Protein AF-A0A814C4I2-F1 (afdb_monomer)

Sequence (126 aa):
MKRHLSTESTSESARSLKKLCENLIQKHTPSPTSSIDPLIVEIDSYLKLDIVCDDVLEFWRVSGEKFCNLKRLTQIVLAIPATSTPSEQVFSTTGLILNAKRTMLAPENVGKIQVIHDNYDIFKKI

Mean predicted aligned error: 15.59 Å

Solvent-accessible surface area (backbone atoms only — not comparable to full-atom values): 7916 Å² total; per-residue (Å²): 136,89,87,91,81,88,75,66,71,60,55,55,52,51,50,51,51,50,51,49,51,53,52,52,48,59,72,69,44,78,70,88,64,94,59,78,54,69,66,59,54,47,51,56,53,59,74,68,56,86,81,89,68,95,48,67,68,58,47,48,68,72,52,19,80,81,33,60,69,58,37,59,50,45,60,56,60,71,68,53,71,96,61,66,59,66,60,52,49,51,52,52,53,49,49,47,60,54,65,77,60,78,59,93,67,55,74,76,54,53,58,54,52,49,54,48,64,80,41,40,74,61,64,74,74,108

pLDDT: mean 79.38, std 14.2, range [38.56, 94.0]

Structure (mmCIF, N/CA/C/O backbone):
data_AF-A0A814C4I2-F1
#
_entry.id   AF-A0A814C4I2-F1
#
loop_
_atom_site.group_PDB
_atom_site.id
_atom_site.type_symbol
_atom_site.label_atom_id
_atom_site.label_alt_id
_atom_site.label_comp_id
_atom_site.label_asym_id
_atom_site.label_entity_id
_atom_site.label_seq_id
_atom_site.pdbx_PDB_ins_code
_atom_site.Cartn_x
_atom_site.Cartn_y
_atom_site.Cartn_z
_atom_site.occupancy
_atom_site.B_iso_or_equiv
_atom_site.auth_seq_id
_atom_site.auth_comp_id
_atom_site.auth_asym_id
_atom_site.auth_atom_id
_atom_site.pdbx_PDB_model_num
ATOM 1 N N . MET A 1 1 ? 40.983 56.301 -37.358 1.00 38.56 1 MET A N 1
ATOM 2 C CA . MET A 1 1 ? 40.347 55.193 -38.100 1.00 38.56 1 MET A CA 1
ATOM 3 C C . MET A 1 1 ? 40.906 53.884 -37.545 1.00 38.56 1 MET A C 1
ATOM 5 O O . MET A 1 1 ? 42.109 53.712 -37.592 1.00 38.56 1 MET A O 1
ATOM 9 N N . LYS A 1 2 ? 40.015 53.043 -36.992 1.00 43.72 2 LYS A N 1
ATOM 10 C CA . LYS A 1 2 ? 40.143 51.620 -36.585 1.00 43.72 2 LYS A CA 1
ATOM 11 C C . LYS A 1 2 ? 41.010 51.244 -35.358 1.00 43.72 2 LYS A C 1
ATOM 13 O O . LYS A 1 2 ? 42.211 51.452 -35.306 1.00 43.72 2 LYS A O 1
ATOM 18 N N . ARG A 1 3 ? 40.302 50.666 -34.376 1.00 41.09 3 ARG A N 1
ATOM 19 C CA . ARG A 1 3 ? 40.725 50.124 -33.075 1.00 41.09 3 ARG A CA 1
ATOM 20 C C . ARG A 1 3 ? 41.244 48.690 -33.276 1.00 41.09 3 ARG A C 1
ATOM 22 O O . ARG A 1 3 ? 40.563 47.924 -33.951 1.00 41.09 3 ARG A O 1
ATOM 29 N N . HIS A 1 4 ? 42.367 48.319 -32.665 1.00 45.28 4 HIS A N 1
ATOM 30 C CA . HIS A 1 4 ? 42.798 46.924 -32.496 1.00 45.28 4 HIS A CA 1
ATOM 31 C C . HIS A 1 4 ? 42.614 46.545 -31.019 1.00 45.28 4 HIS A C 1
ATOM 33 O O . HIS A 1 4 ? 43.281 47.114 -30.161 1.00 45.28 4 HIS A O 1
ATOM 39 N N . LEU A 1 5 ? 41.672 45.641 -30.721 1.00 49.22 5 LEU A N 1
ATOM 40 C CA . LEU A 1 5 ? 41.413 45.122 -29.375 1.00 49.22 5 LEU A CA 1
ATOM 41 C C . LEU A 1 5 ? 40.853 43.683 -29.459 1.00 49.22 5 LEU A C 1
ATOM 43 O O . LEU A 1 5 ? 39.821 43.462 -30.085 1.00 49.22 5 LEU A O 1
ATOM 47 N N . SER A 1 6 ? 41.533 42.751 -28.781 1.00 51.62 6 SER A N 1
ATOM 48 C CA . SER A 1 6 ? 40.965 41.580 -28.080 1.00 51.62 6 SER A CA 1
ATOM 49 C C . SER A 1 6 ? 40.322 40.414 -28.846 1.00 51.62 6 SER A C 1
ATOM 51 O O . SER A 1 6 ? 39.142 40.142 -28.646 1.00 51.62 6 SER A O 1
ATOM 53 N N . THR A 1 7 ? 41.090 39.620 -29.603 1.00 51.22 7 THR A N 1
ATOM 54 C CA . THR A 1 7 ? 40.581 38.331 -30.139 1.00 51.22 7 THR A CA 1
ATOM 55 C C . THR A 1 7 ? 41.320 37.068 -29.679 1.00 51.22 7 THR A C 1
ATOM 57 O O . THR A 1 7 ? 40.749 35.986 -29.787 1.00 51.22 7 THR A O 1
ATOM 60 N N . GLU A 1 8 ? 42.529 37.147 -29.113 1.00 51.69 8 GLU A N 1
ATOM 61 C CA . GLU A 1 8 ? 43.271 35.938 -28.690 1.00 51.69 8 GLU A CA 1
ATOM 62 C C . GLU A 1 8 ? 42.990 35.509 -27.241 1.00 51.69 8 GLU A C 1
ATOM 64 O O . GLU A 1 8 ? 42.813 34.315 -26.979 1.00 51.69 8 GLU A O 1
ATOM 69 N N . SER A 1 9 ? 42.830 36.462 -26.316 1.00 54.56 9 SER A N 1
ATOM 70 C CA . SER A 1 9 ? 42.645 36.194 -24.878 1.00 54.56 9 SER A CA 1
ATOM 71 C C . SER A 1 9 ? 41.327 35.487 -24.535 1.00 54.56 9 SER A C 1
ATOM 73 O O . SER A 1 9 ? 41.246 34.729 -23.569 1.00 54.56 9 SER A O 1
ATOM 75 N N . THR A 1 10 ? 40.286 35.674 -25.34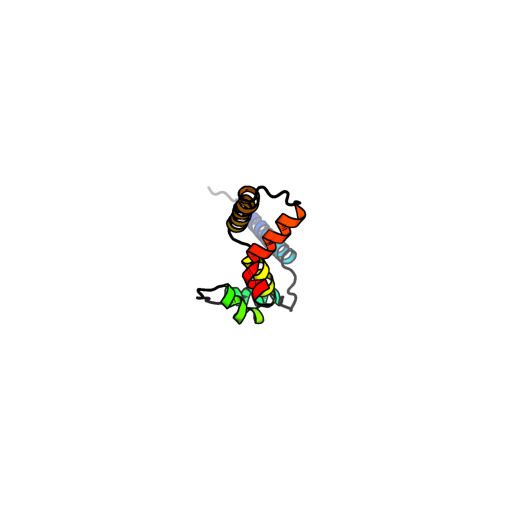8 1.00 54.03 10 THR A N 1
ATOM 76 C CA . THR A 1 10 ? 38.980 35.022 -25.157 1.00 54.03 10 THR A CA 1
ATOM 77 C C . THR A 1 10 ? 39.019 33.537 -25.542 1.00 54.03 10 THR A C 1
ATOM 79 O O . THR A 1 10 ? 38.279 32.732 -24.976 1.00 54.03 10 THR A O 1
ATOM 82 N N . SER A 1 11 ? 39.907 33.144 -26.466 1.00 61.03 11 SER A N 1
ATOM 83 C CA . SER A 1 11 ? 39.986 31.770 -26.984 1.00 61.03 11 SER A CA 1
ATOM 84 C C . SER A 1 11 ? 40.635 30.795 -25.994 1.00 61.03 11 SER A C 1
ATOM 86 O O . SER A 1 11 ? 40.177 29.660 -25.849 1.00 61.03 11 SER A O 1
ATOM 88 N N . GLU A 1 12 ? 41.654 31.244 -25.260 1.00 68.06 12 GLU A N 1
ATOM 89 C CA . GLU A 1 12 ? 42.326 30.442 -24.233 1.00 68.06 12 GLU A CA 1
ATOM 90 C C . GLU A 1 12 ? 41.456 30.287 -22.987 1.00 68.06 12 GLU A C 1
ATOM 92 O O . GLU A 1 12 ? 41.345 29.188 -22.444 1.00 68.06 12 GLU A O 1
ATOM 97 N N . SER A 1 13 ? 40.754 31.354 -22.595 1.00 69.69 13 SER A N 1
ATOM 98 C CA . SER A 1 13 ? 39.772 31.310 -21.510 1.00 69.69 13 SER A CA 1
ATOM 99 C C . SER A 1 13 ? 38.640 30.323 -21.819 1.00 69.69 13 SER A C 1
ATOM 101 O O . SER A 1 13 ? 38.323 29.465 -20.995 1.00 69.69 13 SER A O 1
ATOM 103 N N . ALA A 1 14 ? 38.106 30.343 -23.046 1.00 71.62 14 ALA A N 1
ATOM 104 C CA . ALA A 1 14 ? 37.077 29.400 -23.480 1.00 71.62 14 ALA A 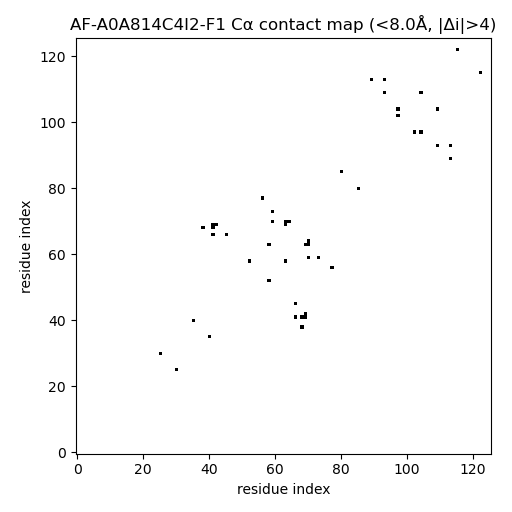CA 1
ATOM 105 C C . ALA A 1 14 ? 37.569 27.938 -23.498 1.00 71.62 14 ALA A C 1
ATOM 107 O O . ALA A 1 14 ? 36.818 27.035 -23.127 1.00 71.62 14 ALA A O 1
ATOM 108 N N . ARG A 1 15 ? 38.830 27.682 -23.880 1.00 76.00 15 ARG A N 1
ATOM 109 C CA . ARG A 1 15 ? 39.432 26.334 -23.809 1.00 76.00 15 ARG A CA 1
ATOM 110 C C . ARG A 1 15 ? 39.633 25.866 -22.369 1.00 76.00 15 ARG A C 1
ATOM 112 O O . ARG A 1 15 ? 39.364 24.703 -22.079 1.00 76.00 15 ARG A O 1
ATOM 119 N N . SER A 1 16 ? 40.069 26.751 -21.474 1.00 79.44 16 SER A N 1
ATOM 120 C CA . SER A 1 16 ? 40.218 26.445 -20.046 1.00 79.44 16 SER A CA 1
ATOM 121 C C . SER A 1 16 ? 38.877 26.166 -19.376 1.00 79.44 16 SER A C 1
ATOM 123 O O . SER A 1 16 ? 38.786 25.225 -18.596 1.00 79.44 16 SER A O 1
ATOM 125 N N . LEU A 1 17 ? 37.822 26.909 -19.725 1.00 77.06 17 LEU A N 1
ATOM 126 C CA . LEU A 1 17 ? 36.467 26.643 -19.238 1.00 77.06 17 LEU A CA 1
ATOM 127 C C . LEU A 1 17 ? 35.918 25.321 -19.777 1.00 77.06 17 LEU A C 1
ATOM 129 O O . LEU A 1 17 ? 35.355 24.552 -19.006 1.00 77.06 17 LEU A O 1
ATOM 133 N N . LYS A 1 18 ? 36.144 25.001 -21.059 1.00 84.50 18 LYS A N 1
ATOM 134 C CA . LYS A 1 18 ? 35.786 23.683 -21.607 1.00 84.50 18 LYS A CA 1
ATOM 135 C C . LYS A 1 18 ? 36.511 22.549 -20.886 1.00 84.50 18 LYS A C 1
ATOM 137 O O . LYS A 1 18 ? 35.856 21.608 -20.454 1.00 84.50 18 LYS A O 1
ATOM 142 N N . LYS A 1 19 ? 37.824 22.679 -20.669 1.00 86.12 19 LYS A N 1
ATOM 143 C CA . LYS A 1 19 ? 38.601 21.718 -19.871 1.00 86.12 19 LYS A CA 1
ATOM 144 C C . LYS A 1 19 ? 38.080 21.610 -18.441 1.00 86.12 19 LYS A C 1
ATOM 146 O O . LYS A 1 19 ? 38.004 20.511 -17.908 1.00 86.12 19 LYS A O 1
ATOM 151 N N . LEU A 1 20 ? 37.731 22.724 -17.800 1.00 82.94 20 LEU A N 1
ATOM 152 C CA . LEU A 1 20 ? 37.173 22.720 -16.449 1.00 82.94 20 LEU A CA 1
ATOM 153 C C . LEU A 1 20 ? 35.831 21.974 -16.420 1.00 82.94 20 LEU A 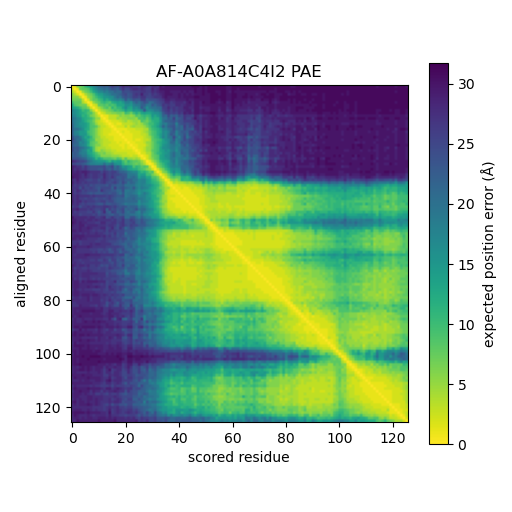C 1
ATOM 155 O O . LEU A 1 20 ? 35.645 21.108 -15.574 1.00 82.94 20 LEU A O 1
ATOM 159 N N . CYS A 1 21 ? 34.933 22.256 -17.368 1.00 77.50 21 CYS A N 1
ATOM 160 C CA . CYS A 1 21 ? 33.661 21.552 -17.508 1.00 77.50 21 CYS A CA 1
ATOM 161 C C . CYS A 1 21 ? 33.865 20.050 -17.740 1.00 77.50 21 CYS A C 1
ATOM 163 O O . CYS A 1 21 ? 33.230 19.255 -17.061 1.00 77.50 21 CYS A O 1
ATOM 165 N N . GLU A 1 22 ? 34.782 19.651 -18.624 1.00 81.56 22 GLU A N 1
ATOM 166 C CA . GLU A 1 22 ? 35.107 18.238 -18.867 1.00 81.56 22 GLU A CA 1
ATOM 167 C C . GLU A 1 22 ? 35.625 17.539 -17.602 1.00 81.56 22 GLU A C 1
ATOM 169 O O . GLU A 1 22 ? 35.167 16.449 -17.269 1.00 81.56 22 GLU A O 1
ATOM 174 N N . ASN A 1 23 ? 36.516 18.187 -16.847 1.00 81.50 23 ASN A N 1
ATOM 175 C CA . ASN A 1 23 ? 37.042 17.639 -15.595 1.00 81.50 23 ASN A CA 1
ATOM 176 C C . ASN A 1 23 ? 35.974 17.549 -14.494 1.00 81.50 23 ASN A C 1
ATOM 178 O O . ASN A 1 23 ? 35.961 16.594 -13.720 1.00 81.50 23 ASN A O 1
ATOM 182 N N . LEU A 1 24 ? 35.068 18.527 -14.409 1.00 78.88 24 LEU A N 1
ATOM 183 C CA . LEU A 1 24 ? 33.965 18.506 -13.445 1.00 78.88 24 LEU A CA 1
ATOM 184 C C . LEU A 1 24 ? 32.937 17.425 -13.795 1.00 78.88 24 LEU A C 1
ATOM 186 O O . LEU A 1 24 ? 32.453 16.744 -12.894 1.00 78.88 24 LEU A O 1
ATOM 190 N N . ILE A 1 25 ? 32.663 17.219 -15.088 1.00 76.44 25 ILE A N 1
ATOM 191 C CA . ILE A 1 25 ? 31.821 16.120 -15.570 1.00 76.44 25 ILE A CA 1
ATOM 192 C C . ILE A 1 25 ? 32.477 14.783 -15.215 1.00 76.44 25 ILE A C 1
ATOM 194 O O . ILE A 1 25 ? 31.829 13.969 -14.574 1.00 76.44 25 ILE A O 1
ATOM 198 N N . GLN A 1 26 ? 33.770 14.588 -15.498 1.00 72.38 26 GLN A N 1
ATOM 199 C CA . GLN A 1 26 ? 34.491 13.357 -15.137 1.00 72.38 26 GLN A CA 1
ATOM 200 C C . GLN A 1 26 ? 34.548 13.094 -13.626 1.00 72.38 26 GLN A C 1
ATOM 202 O O . GLN A 1 26 ? 34.537 11.941 -13.204 1.00 72.38 26 GLN A O 1
ATOM 207 N N . LYS A 1 27 ? 34.601 14.146 -12.800 1.00 72.31 27 LYS A N 1
ATOM 208 C CA . LYS A 1 27 ? 34.632 14.027 -11.335 1.00 72.31 27 LYS A CA 1
ATOM 209 C C . LYS A 1 27 ? 33.271 13.651 -10.733 1.00 72.31 27 LYS A C 1
ATOM 211 O O . LYS A 1 27 ? 33.240 13.068 -9.652 1.00 72.31 27 LYS A O 1
ATOM 216 N N . HIS A 1 28 ? 32.168 13.987 -11.408 1.00 61.59 28 HIS A N 1
ATOM 217 C CA . HIS A 1 28 ? 30.798 13.708 -10.955 1.00 61.59 28 HIS A CA 1
ATOM 218 C C . HIS A 1 28 ? 30.077 12.613 -11.746 1.00 61.59 28 HIS A C 1
ATOM 220 O O . HIS A 1 28 ? 29.015 12.166 -11.318 1.00 61.59 28 HIS A O 1
ATOM 226 N N . THR A 1 29 ? 30.639 12.129 -12.851 1.00 52.94 29 THR A N 1
ATOM 227 C CA . THR A 1 29 ? 30.231 10.850 -13.423 1.00 52.94 29 THR A CA 1
ATOM 228 C C . THR A 1 29 ? 30.943 9.748 -12.645 1.00 52.94 29 THR A C 1
ATOM 230 O O . THR A 1 29 ? 32.177 9.711 -12.675 1.00 52.94 29 THR A O 1
ATOM 233 N N . PRO A 1 30 ? 30.235 8.836 -11.957 1.00 52.34 30 PRO A N 1
ATOM 234 C CA . PRO A 1 30 ? 30.875 7.599 -11.548 1.00 52.34 30 PRO A CA 1
ATOM 235 C C . PRO A 1 30 ? 31.456 6.959 -12.814 1.00 52.34 30 PRO A C 1
ATOM 237 O O . PRO A 1 30 ? 30.808 6.941 -13.862 1.00 52.34 30 PRO A O 1
ATOM 240 N N . SER A 1 31 ? 32.715 6.530 -12.715 1.00 43.28 31 SER A N 1
ATOM 241 C CA . SER A 1 31 ? 33.431 5.692 -13.683 1.00 43.28 31 SER A CA 1
ATOM 242 C C . SER A 1 31 ? 32.476 4.725 -14.405 1.00 43.28 31 SER A C 1
ATOM 244 O O . SER A 1 31 ? 31.527 4.272 -13.760 1.00 43.28 31 SER A O 1
ATOM 246 N N . PRO A 1 32 ? 32.693 4.362 -15.686 1.00 50.56 32 PRO A N 1
ATOM 247 C CA . PRO A 1 32 ? 31.911 3.320 -16.339 1.00 50.56 32 PRO A CA 1
ATOM 248 C C . PRO A 1 32 ? 32.190 1.987 -15.636 1.00 50.56 32 PRO A C 1
ATOM 250 O O . PRO A 1 32 ? 33.027 1.192 -16.055 1.00 50.56 32 PRO A O 1
ATOM 253 N N . THR A 1 33 ? 31.504 1.751 -14.522 1.00 48.34 33 THR A N 1
ATOM 254 C CA . THR A 1 33 ? 31.362 0.445 -13.913 1.00 48.34 33 THR A CA 1
ATOM 255 C C . THR A 1 33 ? 30.601 -0.358 -14.949 1.00 48.34 33 THR A C 1
ATOM 257 O O . THR A 1 33 ? 29.436 -0.091 -15.237 1.00 48.34 33 THR A O 1
ATOM 260 N N . SER A 1 34 ? 31.290 -1.300 -15.573 1.00 56.44 34 SER A N 1
ATOM 261 C CA . SER A 1 34 ? 30.804 -2.240 -16.582 1.00 56.44 34 SER A CA 1
ATOM 262 C C . SER A 1 34 ? 29.799 -3.256 -16.014 1.00 56.44 34 SER A C 1
ATOM 264 O O . SER A 1 34 ? 29.818 -4.436 -16.351 1.00 56.44 34 SER A O 1
ATOM 266 N N . SER A 1 35 ? 28.899 -2.792 -15.156 1.00 60.66 35 SER A N 1
ATOM 267 C CA . SER A 1 35 ? 27.748 -3.505 -14.631 1.00 60.66 35 SER A CA 1
ATOM 268 C C . SER A 1 35 ? 26.647 -2.465 -14.446 1.00 60.66 35 SER A C 1
ATOM 270 O O . SER A 1 35 ? 26.625 -1.757 -13.439 1.00 60.66 35 SER A O 1
ATOM 272 N N . ILE A 1 36 ? 25.777 -2.312 -15.447 1.00 68.81 36 ILE A N 1
ATOM 273 C CA . ILE A 1 36 ? 24.558 -1.513 -15.293 1.00 68.81 36 ILE A CA 1
ATOM 274 C C . ILE A 1 36 ? 23.831 -2.079 -14.072 1.00 68.81 36 ILE A C 1
ATOM 276 O O . ILE A 1 36 ? 23.594 -3.288 -14.018 1.00 68.81 36 ILE A O 1
ATOM 280 N N . ASP A 1 37 ? 23.559 -1.233 -13.078 1.00 81.81 37 ASP A N 1
ATOM 281 C CA . ASP A 1 37 ? 22.868 -1.652 -11.861 1.00 81.81 37 ASP A CA 1
ATOM 282 C C . ASP A 1 37 ? 21.542 -2.328 -12.264 1.00 81.81 37 ASP A C 1
ATOM 284 O O . ASP A 1 37 ? 20.743 -1.703 -12.975 1.00 81.81 37 ASP A O 1
ATOM 288 N N . PRO A 1 38 ? 21.297 -3.588 -11.856 1.00 83.75 38 PRO A N 1
ATOM 289 C CA . PRO A 1 38 ? 20.058 -4.297 -12.160 1.00 83.75 38 PRO A CA 1
ATOM 290 C C . PRO A 1 38 ? 18.798 -3.492 -11.818 1.00 83.75 38 PRO A C 1
ATOM 292 O O . PRO A 1 38 ? 17.793 -3.613 -12.516 1.00 83.75 38 PRO A O 1
ATOM 295 N N . LEU A 1 39 ? 18.861 -2.628 -10.798 1.00 87.94 39 LEU A N 1
ATOM 296 C CA . LEU A 1 39 ? 17.762 -1.745 -10.419 1.00 87.94 39 LEU A CA 1
ATOM 297 C C . LEU A 1 39 ? 17.472 -0.678 -11.483 1.00 87.94 39 LEU A C 1
ATOM 299 O O . LEU A 1 39 ? 16.312 -0.401 -11.777 1.00 87.94 39 LEU A O 1
ATOM 303 N N . ILE A 1 40 ? 18.511 -0.087 -12.079 1.00 89.25 40 ILE A N 1
ATOM 304 C CA . ILE A 1 40 ? 18.351 0.925 -13.134 1.00 89.25 40 ILE A CA 1
ATOM 305 C C . ILE A 1 40 ? 17.714 0.284 -14.369 1.00 89.25 40 ILE A C 1
ATOM 307 O O . ILE A 1 40 ? 16.804 0.860 -14.957 1.00 89.25 40 ILE A O 1
ATOM 311 N N . VAL A 1 41 ? 18.124 -0.941 -14.716 1.00 90.50 41 VAL A N 1
ATOM 312 C CA . VAL A 1 41 ? 17.518 -1.702 -15.822 1.00 90.50 41 VAL A CA 1
ATOM 313 C C . VAL A 1 41 ? 16.043 -1.998 -15.552 1.00 90.50 41 VAL A C 1
ATOM 315 O O . VAL A 1 41 ? 15.215 -1.872 -16.455 1.00 90.50 41 VAL A O 1
ATOM 318 N N . GLU A 1 42 ? 15.704 -2.383 -14.320 1.00 91.88 42 GLU A N 1
ATOM 319 C CA . GLU A 1 42 ? 14.327 -2.648 -13.898 1.00 91.88 42 GLU A CA 1
ATOM 320 C C . GLU A 1 42 ? 13.448 -1.394 -14.030 1.00 91.88 42 GLU A C 1
ATOM 322 O O . GLU A 1 42 ? 12.371 -1.454 -14.629 1.00 91.88 42 GLU A O 1
ATOM 327 N N . ILE A 1 43 ? 13.936 -0.248 -13.543 1.00 92.12 43 ILE A N 1
ATOM 328 C CA . ILE A 1 43 ? 13.250 1.050 -13.626 1.00 92.12 43 ILE A CA 1
ATOM 329 C C . ILE A 1 43 ? 13.063 1.479 -15.082 1.00 92.12 43 ILE A C 1
ATOM 331 O O . ILE A 1 43 ? 11.947 1.801 -15.486 1.00 92.12 43 ILE A O 1
ATOM 335 N N . ASP A 1 44 ? 14.125 1.443 -15.886 1.00 92.75 44 ASP A N 1
ATOM 336 C CA . ASP A 1 44 ? 14.068 1.816 -17.301 1.00 92.75 44 ASP A CA 1
ATOM 337 C C . ASP A 1 44 ? 13.110 0.926 -18.088 1.00 92.75 44 ASP A C 1
ATOM 339 O O . ASP A 1 44 ? 12.449 1.390 -19.016 1.00 92.75 44 ASP A O 1
ATOM 343 N N . SER A 1 45 ? 13.050 -0.361 -17.741 1.00 91.56 45 SER A N 1
ATOM 344 C CA . SER A 1 45 ? 12.106 -1.293 -18.346 1.00 91.56 45 SER A CA 1
ATOM 345 C C . SER A 1 45 ? 10.680 -0.899 -17.982 1.00 91.56 45 SER A C 1
ATOM 347 O O . SER A 1 45 ? 9.866 -0.744 -18.884 1.00 91.56 45 SER A O 1
ATOM 349 N N . TYR A 1 46 ? 10.393 -0.653 -16.698 1.00 91.56 46 TYR A N 1
ATOM 350 C CA . TYR A 1 46 ? 9.073 -0.225 -16.230 1.00 91.56 46 TYR A CA 1
ATOM 351 C C . TYR A 1 46 ? 8.597 1.078 -16.894 1.00 91.56 46 TYR A C 1
ATOM 353 O O . TYR A 1 46 ? 7.470 1.139 -17.375 1.00 91.56 46 TYR A O 1
ATOM 361 N N . LEU A 1 47 ? 9.463 2.092 -16.994 1.00 91.56 47 LEU A N 1
ATOM 362 C CA . LEU A 1 47 ? 9.126 3.394 -17.589 1.00 91.56 47 LEU A CA 1
ATOM 363 C C . LEU A 1 47 ? 8.831 3.338 -19.095 1.00 91.56 47 LEU A C 1
ATOM 365 O O . LEU A 1 47 ? 8.215 4.256 -19.630 1.00 91.56 47 LEU A O 1
ATOM 369 N N . LYS A 1 48 ? 9.282 2.287 -19.786 1.00 92.25 48 LYS A N 1
ATOM 370 C CA . LYS A 1 48 ? 9.029 2.074 -21.219 1.00 92.25 48 LYS A CA 1
ATOM 371 C C . LYS A 1 48 ? 7.753 1.281 -21.492 1.00 92.25 48 LYS A C 1
ATOM 373 O O . LYS A 1 48 ? 7.379 1.159 -22.657 1.00 92.25 48 LYS A O 1
ATOM 378 N N . LEU A 1 49 ? 7.116 0.702 -20.471 1.00 88.81 49 LEU A N 1
ATOM 379 C CA . LEU A 1 49 ? 5.847 0.012 -20.670 1.00 88.81 49 LEU A CA 1
ATOM 380 C C . LEU A 1 49 ? 4.744 1.032 -20.964 1.00 88.81 49 LEU A C 1
ATOM 382 O O . LEU A 1 49 ? 4.565 2.000 -20.230 1.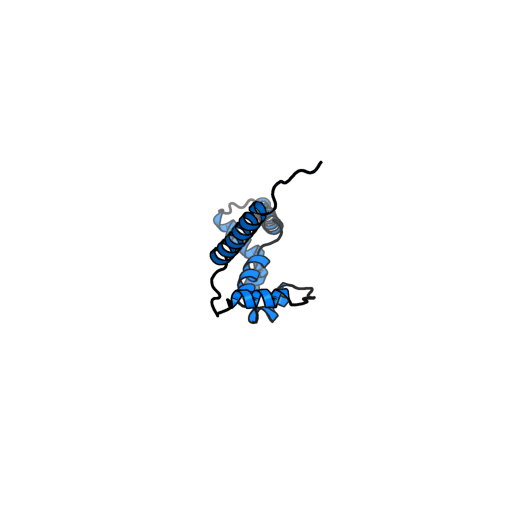00 88.81 49 LEU A O 1
ATOM 386 N N . ASP A 1 50 ? 3.957 0.748 -21.996 1.00 84.88 50 ASP A N 1
ATOM 387 C CA . ASP A 1 50 ? 2.675 1.408 -22.216 1.00 84.88 50 ASP A CA 1
ATOM 388 C C . ASP A 1 50 ? 1.604 0.643 -21.425 1.00 84.88 50 ASP A C 1
ATOM 390 O O . ASP A 1 50 ? 1.131 -0.417 -21.843 1.00 84.88 50 ASP A O 1
ATOM 394 N N . ILE A 1 51 ? 1.327 1.101 -20.201 1.00 79.44 51 ILE A N 1
ATOM 395 C CA . ILE A 1 51 ? 0.411 0.425 -19.275 1.00 79.44 51 ILE A CA 1
ATOM 396 C C . ILE A 1 51 ? -0.968 1.066 -19.389 1.00 79.44 51 ILE A C 1
ATOM 398 O O . ILE A 1 51 ? -1.195 2.167 -18.892 1.00 79.44 51 ILE A O 1
ATOM 402 N N . VAL A 1 52 ? -1.914 0.324 -19.961 1.00 74.44 52 VAL A N 1
ATOM 403 C CA . VAL A 1 52 ? -3.347 0.617 -19.859 1.00 74.44 52 VAL A CA 1
ATOM 404 C C . VAL A 1 52 ? -3.959 -0.445 -18.951 1.00 74.44 52 VAL A C 1
ATOM 406 O O . VAL A 1 52 ? -4.201 -1.575 -19.373 1.00 74.44 52 VAL A O 1
ATOM 409 N N . CYS A 1 53 ? -4.127 -0.118 -17.671 1.00 79.38 53 CYS A N 1
ATOM 410 C CA . CYS A 1 53 ? -4.735 -1.007 -16.687 1.00 79.38 53 CYS A CA 1
ATOM 411 C C . CYS A 1 53 ? -5.614 -0.196 -15.735 1.00 79.38 53 CYS A C 1
ATOM 413 O O . CYS A 1 53 ? -5.150 0.789 -15.164 1.00 79.38 53 CYS A O 1
ATOM 415 N N . ASP A 1 54 ? -6.862 -0.630 -15.561 1.00 83.94 54 ASP A N 1
ATOM 416 C CA . ASP A 1 54 ? -7.821 0.028 -14.668 1.00 83.94 54 ASP A CA 1
ATOM 417 C C . ASP A 1 54 ? -7.546 -0.285 -13.186 1.00 83.94 54 ASP A C 1
ATOM 419 O O . ASP A 1 54 ? -7.883 0.512 -12.312 1.00 83.94 54 ASP A O 1
ATOM 423 N N . ASP A 1 55 ? -6.904 -1.426 -12.896 1.00 90.38 55 ASP A N 1
ATOM 424 C CA . ASP A 1 55 ? -6.569 -1.867 -11.540 1.00 90.38 55 ASP A CA 1
ATOM 425 C C . ASP A 1 55 ? -5.051 -2.017 -11.349 1.00 90.38 55 ASP A C 1
ATOM 427 O O . ASP A 1 55 ? -4.414 -3.004 -11.729 1.00 90.38 55 ASP A O 1
ATOM 431 N N . VAL A 1 56 ? -4.467 -1.019 -10.689 1.00 90.88 56 VAL A N 1
ATOM 432 C CA . VAL A 1 56 ? -3.034 -0.968 -10.377 1.00 90.88 56 VAL A CA 1
ATOM 433 C C . VAL A 1 56 ? -2.606 -2.115 -9.449 1.00 90.88 56 VAL A C 1
ATOM 435 O O . VAL A 1 56 ? -1.484 -2.611 -9.576 1.00 90.88 56 VAL A O 1
ATOM 438 N N . LEU A 1 57 ? -3.466 -2.571 -8.532 1.00 91.25 57 LEU A N 1
ATOM 439 C CA . LEU A 1 57 ? -3.135 -3.674 -7.623 1.00 91.25 57 LEU A CA 1
ATOM 440 C C . LEU A 1 57 ? -3.040 -4.992 -8.389 1.00 91.25 57 LEU A C 1
ATOM 442 O O . LEU A 1 57 ? -2.110 -5.772 -8.167 1.00 91.25 57 LEU A O 1
ATOM 446 N N . GLU A 1 58 ? -3.953 -5.208 -9.332 1.00 90.69 58 GLU A N 1
ATOM 447 C CA . GLU A 1 58 ? -3.941 -6.380 -10.203 1.00 90.69 58 GLU A CA 1
ATOM 448 C C . GLU A 1 58 ? -2.710 -6.390 -11.119 1.00 90.69 58 GLU A C 1
ATOM 450 O O . GLU A 1 58 ? -2.041 -7.421 -11.258 1.00 90.69 58 GLU A O 1
ATOM 455 N N . PHE A 1 59 ? -2.327 -5.228 -11.660 1.00 91.75 59 PHE A N 1
ATOM 456 C CA . PHE A 1 59 ? -1.083 -5.089 -12.416 1.00 91.75 59 PHE A CA 1
ATOM 457 C C . PHE A 1 59 ? 0.136 -5.550 -11.601 1.00 91.75 59 PHE A C 1
ATOM 459 O O . PHE A 1 59 ? 0.921 -6.371 -12.082 1.00 91.75 59 PHE A O 1
ATOM 466 N N . TRP A 1 60 ? 0.296 -5.077 -10.358 1.00 92.75 60 TRP A N 1
ATOM 467 C CA . TRP A 1 60 ? 1.430 -5.462 -9.504 1.00 92.75 60 TRP A CA 1
ATOM 468 C C . TRP A 1 60 ? 1.345 -6.905 -8.997 1.00 92.75 60 TRP A C 1
ATOM 470 O O . TRP A 1 60 ? 2.381 -7.521 -8.717 1.00 92.75 60 TRP A O 1
ATOM 480 N N . ARG A 1 61 ? 0.140 -7.481 -8.922 1.00 90.00 61 ARG A N 1
ATOM 481 C CA . ARG A 1 61 ? -0.059 -8.900 -8.613 1.00 90.00 61 ARG A CA 1
ATOM 482 C C . ARG A 1 61 ? 0.502 -9.792 -9.718 1.00 90.00 61 ARG A C 1
ATOM 484 O O . ARG A 1 61 ? 1.231 -10.731 -9.406 1.00 90.00 61 ARG A O 1
ATOM 491 N N . VAL A 1 62 ? 0.198 -9.481 -10.980 1.00 89.50 62 VAL A N 1
ATOM 492 C CA . VAL A 1 62 ? 0.574 -10.293 -12.151 1.00 89.50 62 VAL A CA 1
ATOM 493 C C . VAL A 1 62 ? 1.981 -9.965 -12.660 1.00 89.50 62 VAL A C 1
ATOM 495 O O . VAL A 1 62 ? 2.784 -10.862 -12.902 1.00 89.50 62 VAL A O 1
ATOM 498 N N . SER A 1 63 ? 2.308 -8.682 -12.813 1.00 87.38 63 SER A N 1
ATOM 499 C CA . SER A 1 63 ? 3.572 -8.227 -13.413 1.00 87.38 63 SER A CA 1
ATOM 500 C C . SER A 1 63 ? 4.692 -8.031 -12.396 1.00 87.38 63 SER A C 1
ATOM 502 O O . SER A 1 63 ? 5.857 -7.938 -12.781 1.00 87.38 63 SER A O 1
ATOM 504 N N . GLY A 1 64 ? 4.377 -7.990 -11.099 1.00 84.88 64 GLY A N 1
ATOM 505 C CA . GLY A 1 64 ? 5.356 -7.679 -10.060 1.00 84.88 64 GLY A CA 1
ATOM 506 C C . GLY A 1 64 ? 6.497 -8.694 -9.938 1.00 84.88 64 GLY A C 1
ATOM 507 O O . GLY A 1 64 ? 7.550 -8.344 -9.423 1.00 84.88 64 GLY A O 1
ATOM 508 N N . GLU A 1 65 ? 6.335 -9.935 -10.409 1.00 87.06 65 GLU A N 1
ATOM 509 C CA . GLU A 1 65 ? 7.443 -10.910 -10.440 1.00 87.06 65 GLU A CA 1
ATOM 510 C C . GLU A 1 65 ? 8.578 -10.490 -11.384 1.00 87.06 65 GLU A C 1
ATOM 512 O O . GLU A 1 65 ? 9.730 -10.843 -11.153 1.00 87.06 65 GLU A O 1
ATOM 517 N N . LYS A 1 66 ? 8.271 -9.703 -12.424 1.00 88.31 66 LYS A N 1
ATOM 518 C CA . LYS A 1 66 ? 9.273 -9.156 -13.354 1.00 88.31 66 LYS A CA 1
ATOM 519 C C . LYS A 1 66 ? 10.023 -7.962 -12.767 1.00 88.31 66 LYS A C 1
ATOM 521 O O . LYS A 1 66 ? 11.126 -7.659 -13.208 1.00 88.31 66 LYS A O 1
ATOM 526 N N . PHE A 1 67 ? 9.414 -7.293 -11.792 1.00 91.44 67 PHE A N 1
ATOM 527 C CA . PHE A 1 67 ? 9.906 -6.065 -11.185 1.00 91.44 67 PHE A CA 1
ATOM 528 C C . PHE A 1 67 ? 9.979 -6.240 -9.663 1.00 91.44 67 PHE A C 1
ATOM 530 O O . PHE A 1 67 ? 9.201 -5.646 -8.919 1.00 91.44 67 PHE A O 1
ATOM 537 N N . CYS A 1 68 ? 10.864 -7.118 -9.184 1.00 89.31 68 CYS A N 1
ATOM 538 C CA . CYS A 1 68 ? 10.932 -7.501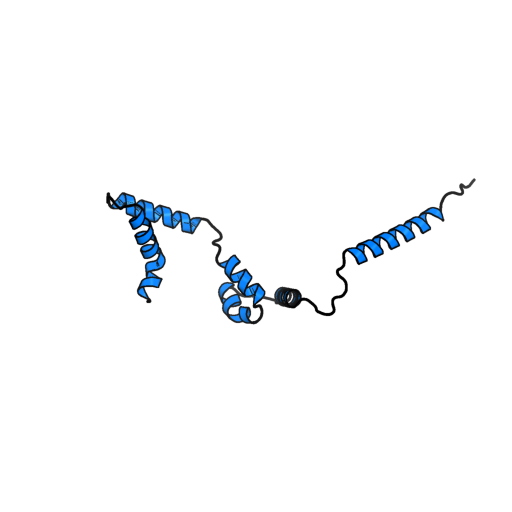 -7.771 1.00 89.31 68 CYS A C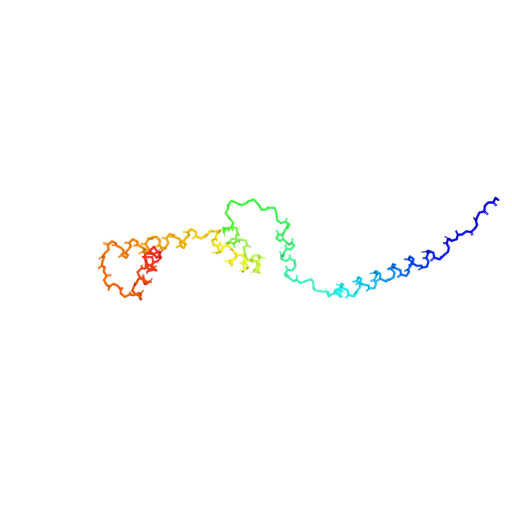A 1
ATOM 539 C C . CYS A 1 68 ? 11.166 -6.312 -6.824 1.00 89.31 68 CYS A C 1
ATOM 541 O O . CYS A 1 68 ? 10.548 -6.246 -5.755 1.00 89.31 68 CYS A O 1
ATOM 543 N N . ASN A 1 69 ? 12.043 -5.374 -7.194 1.00 90.75 69 ASN A N 1
ATOM 544 C CA . ASN A 1 69 ? 12.367 -4.233 -6.341 1.00 90.75 69 ASN A CA 1
ATOM 545 C C . ASN A 1 69 ? 11.233 -3.206 -6.359 1.00 90.75 69 ASN A C 1
ATOM 547 O O . ASN A 1 69 ? 10.808 -2.731 -5.302 1.00 90.75 69 ASN A O 1
ATOM 551 N N . LEU A 1 70 ? 10.683 -2.917 -7.540 1.00 92.25 70 LEU A N 1
ATOM 552 C CA . LEU A 1 70 ? 9.547 -2.007 -7.670 1.00 92.25 70 LEU A CA 1
ATOM 553 C C . LEU A 1 70 ? 8.274 -2.590 -7.049 1.00 92.25 70 LEU A C 1
ATOM 555 O O . LEU A 1 70 ? 7.520 -1.854 -6.419 1.00 92.25 70 LEU A O 1
ATOM 559 N N . LYS A 1 71 ? 8.053 -3.907 -7.125 1.00 92.94 71 LYS A N 1
ATOM 560 C CA . LYS A 1 71 ? 6.942 -4.592 -6.443 1.00 92.94 71 LYS A CA 1
ATOM 561 C C . LYS A 1 71 ? 7.016 -4.373 -4.936 1.00 92.94 71 LYS A C 1
ATOM 563 O O . LYS A 1 71 ? 6.017 -4.047 -4.305 1.00 92.94 71 LYS A O 1
ATOM 568 N N . ARG A 1 72 ? 8.205 -4.511 -4.346 1.00 91.88 72 ARG A N 1
ATOM 569 C CA . ARG A 1 72 ? 8.394 -4.277 -2.910 1.00 91.88 72 ARG A CA 1
ATOM 570 C C . ARG A 1 72 ? 8.101 -2.827 -2.525 1.00 91.88 72 ARG A C 1
ATOM 572 O O . ARG A 1 72 ? 7.483 -2.584 -1.493 1.00 91.88 72 ARG A O 1
ATOM 579 N N . LEU A 1 73 ? 8.530 -1.869 -3.345 1.00 93.12 73 LEU A N 1
ATOM 580 C CA . LEU A 1 73 ? 8.241 -0.453 -3.119 1.00 93.12 73 LEU A CA 1
ATOM 581 C C . LEU A 1 73 ? 6.741 -0.157 -3.245 1.00 93.12 73 LEU A C 1
ATOM 583 O O . LEU A 1 73 ? 6.157 0.499 -2.386 1.00 93.12 73 LEU A O 1
ATOM 587 N N . THR A 1 74 ? 6.106 -0.665 -4.297 1.00 92.56 74 THR A N 1
ATOM 588 C CA . THR A 1 74 ? 4.689 -0.417 -4.588 1.00 92.56 74 THR A CA 1
ATOM 589 C C . THR A 1 74 ? 3.766 -1.036 -3.551 1.00 92.56 74 THR A C 1
ATOM 591 O O . THR A 1 74 ? 2.770 -0.411 -3.210 1.00 92.56 74 THR A O 1
ATOM 594 N N . GLN A 1 75 ? 4.124 -2.175 -2.952 1.00 92.31 75 GLN A N 1
ATOM 595 C CA . GLN A 1 75 ? 3.402 -2.723 -1.797 1.00 92.31 75 GLN A CA 1
ATOM 596 C C . GLN A 1 75 ? 3.327 -1.744 -0.621 1.00 92.31 75 GLN A C 1
ATOM 598 O O . GLN A 1 75 ? 2.310 -1.693 0.061 1.00 92.31 75 GLN A O 1
ATOM 603 N N . ILE A 1 76 ? 4.382 -0.961 -0.384 1.00 93.94 76 ILE A N 1
ATOM 604 C CA . ILE A 1 76 ? 4.395 0.045 0.684 1.00 93.94 76 ILE A CA 1
ATOM 605 C C . ILE A 1 76 ? 3.582 1.265 0.253 1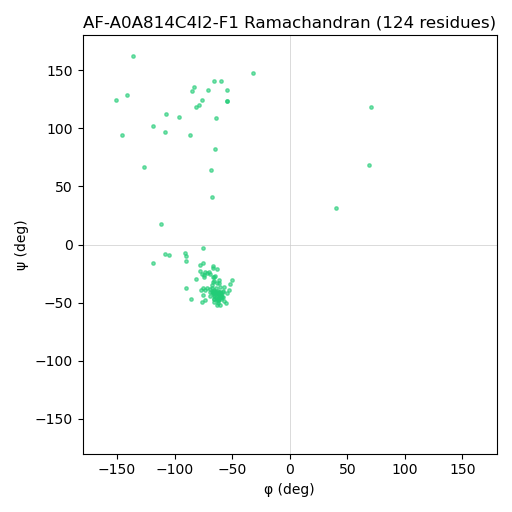.00 93.94 76 ILE A C 1
ATOM 607 O O . ILE A 1 76 ? 2.721 1.722 0.994 1.00 93.94 76 ILE A O 1
ATOM 611 N N . VAL A 1 77 ? 3.839 1.780 -0.951 1.00 94.00 77 VAL A N 1
ATOM 612 C CA . VAL A 1 77 ? 3.215 3.018 -1.441 1.00 94.00 77 VAL A CA 1
ATOM 613 C C . VAL A 1 77 ? 1.704 2.861 -1.624 1.00 94.00 77 VAL A C 1
ATOM 615 O O . VAL A 1 77 ? 0.953 3.736 -1.209 1.00 94.00 77 VAL A O 1
ATOM 618 N N . LEU A 1 78 ? 1.245 1.747 -2.201 1.00 92.12 78 LEU A N 1
ATOM 619 C CA . LEU A 1 78 ? -0.175 1.504 -2.482 1.00 92.12 78 LEU A CA 1
ATOM 620 C C . LEU A 1 78 ? -0.976 1.082 -1.244 1.00 92.12 78 LEU A C 1
ATOM 622 O O . LEU A 1 78 ? -2.200 1.172 -1.258 1.00 92.12 78 LEU A O 1
ATOM 626 N N . ALA A 1 79 ? -0.313 0.639 -0.171 1.00 92.00 79 ALA A N 1
ATOM 627 C CA . ALA A 1 79 ? -0.976 0.344 1.099 1.00 92.00 79 ALA A CA 1
ATOM 628 C C . ALA A 1 79 ? -1.353 1.613 1.884 1.00 92.00 79 ALA A C 1
ATOM 630 O O . ALA A 1 79 ? -2.144 1.541 2.825 1.00 92.00 79 ALA A O 1
ATOM 631 N N . ILE A 1 80 ? -0.784 2.768 1.528 1.00 91.06 80 ILE A N 1
ATOM 632 C CA . ILE A 1 80 ? -1.066 4.033 2.202 1.00 91.06 80 ILE A CA 1
ATOM 633 C C . ILE A 1 80 ? -2.406 4.572 1.682 1.00 91.06 80 ILE A C 1
ATOM 635 O O . ILE A 1 80 ? -2.533 4.837 0.485 1.00 91.06 80 ILE A O 1
ATOM 639 N N . PRO A 1 81 ? -3.411 4.775 2.551 1.00 87.50 81 PRO A N 1
ATOM 640 C CA . PRO A 1 81 ? -4.656 5.397 2.134 1.00 87.50 81 PRO A CA 1
ATOM 641 C C . PRO A 1 81 ? -4.403 6.851 1.724 1.00 87.50 81 PRO A C 1
ATOM 643 O O . PRO A 1 81 ? -3.649 7.575 2.373 1.00 87.50 81 PRO A O 1
ATOM 646 N N . ALA A 1 82 ? -5.078 7.302 0.667 1.00 89.75 82 ALA A N 1
ATOM 647 C CA . ALA A 1 82 ? -4.949 8.677 0.183 1.00 89.75 82 ALA A CA 1
ATOM 648 C C . ALA A 1 82 ? -5.512 9.724 1.167 1.00 89.75 82 ALA A C 1
ATOM 650 O O . ALA A 1 82 ? -5.193 10.907 1.057 1.00 89.75 82 ALA A O 1
ATOM 651 N N . THR A 1 83 ? -6.362 9.307 2.112 1.00 89.12 83 THR A N 1
ATOM 652 C CA . THR A 1 83 ? -7.063 10.192 3.052 1.00 89.12 83 THR A CA 1
ATOM 653 C C . THR A 1 83 ? -7.042 9.645 4.481 1.00 89.12 83 THR A C 1
ATOM 655 O O . THR A 1 83 ? -6.842 8.452 4.712 1.00 89.12 83 THR A O 1
ATOM 658 N N . SER A 1 84 ? -7.311 10.519 5.456 1.00 84.81 84 SER A N 1
ATOM 659 C CA . SER A 1 84 ? -7.565 10.159 6.861 1.00 84.81 84 SER A CA 1
ATOM 660 C C . SER A 1 84 ? -8.955 9.561 7.100 1.00 84.81 84 SER A C 1
ATOM 662 O O . SER A 1 84 ? -9.264 9.149 8.213 1.00 84.81 84 SER A O 1
ATOM 664 N N . THR A 1 85 ? -9.808 9.471 6.077 1.00 82.44 85 THR A N 1
ATOM 665 C CA . THR A 1 85 ? -11.191 8.990 6.212 1.00 82.44 85 THR A CA 1
ATOM 666 C C . THR A 1 85 ? -11.310 7.628 6.914 1.00 82.44 85 THR A C 1
ATOM 668 O O . THR A 1 85 ? -12.205 7.488 7.747 1.00 82.44 85 THR A O 1
ATOM 671 N N . PRO A 1 86 ? -10.420 6.636 6.683 1.00 80.94 86 PRO A N 1
ATOM 672 C CA . PRO A 1 86 ? -10.484 5.370 7.410 1.00 80.94 86 PRO A CA 1
ATOM 673 C C . PRO A 1 86 ? -10.287 5.532 8.923 1.00 80.94 86 PRO A C 1
ATOM 675 O O . PRO A 1 86 ? -11.001 4.908 9.702 1.00 80.94 86 PRO A O 1
ATOM 678 N N . SER A 1 87 ? -9.365 6.396 9.366 1.00 84.75 87 SER A N 1
ATOM 679 C CA . SER A 1 87 ? -9.162 6.625 10.800 1.00 84.75 87 SER A CA 1
ATOM 680 C C . SER A 1 87 ? -10.319 7.418 11.410 1.00 84.75 87 SER A C 1
ATOM 682 O O . SER A 1 87 ? -10.769 7.091 12.504 1.00 84.75 87 SER A O 1
ATOM 684 N N . GLU A 1 88 ? -10.875 8.395 10.693 1.00 85.75 88 GLU A N 1
ATOM 685 C CA . GLU A 1 88 ? -12.077 9.124 11.119 1.00 85.75 88 GLU A CA 1
ATOM 686 C C . GLU A 1 88 ? -13.294 8.202 11.266 1.00 85.75 88 GLU A C 1
ATOM 688 O O . GLU A 1 88 ? -14.039 8.310 12.243 1.00 85.75 88 GLU A O 1
ATOM 693 N N . GLN A 1 89 ? -13.470 7.252 10.344 1.00 86.75 89 GLN A N 1
ATOM 694 C CA . GLN A 1 89 ? -14.523 6.243 10.426 1.00 86.75 89 GLN A CA 1
ATOM 695 C C . GLN A 1 89 ? -14.350 5.355 11.663 1.00 86.75 89 GLN A C 1
ATOM 697 O O . GLN A 1 89 ? -15.317 5.127 12.390 1.00 86.75 89 GLN A O 1
ATOM 702 N N . VAL A 1 90 ? -13.121 4.911 11.940 1.00 86.69 90 VAL A N 1
ATOM 703 C CA . VAL A 1 90 ? -12.773 4.155 13.153 1.00 86.69 90 VAL A CA 1
ATOM 704 C C . VAL A 1 90 ? -13.138 4.944 14.410 1.00 86.69 90 VAL A C 1
ATOM 706 O O . VAL A 1 90 ? -13.825 4.421 15.289 1.00 86.69 90 VAL A O 1
ATOM 709 N N . PHE A 1 91 ? -12.752 6.221 14.492 1.00 85.50 91 PHE A N 1
ATOM 710 C CA . PHE A 1 91 ? -13.062 7.065 15.650 1.00 85.50 91 PHE A CA 1
ATOM 711 C C . PHE A 1 91 ? -14.559 7.335 15.808 1.00 85.50 91 PHE A C 1
ATOM 713 O O . PHE A 1 91 ? -15.064 7.295 16.930 1.00 85.50 91 PHE A O 1
ATOM 720 N N . SER A 1 92 ? -15.276 7.569 14.710 1.00 87.25 92 SER A N 1
ATOM 721 C CA . SER A 1 92 ? -16.725 7.779 14.725 1.00 87.25 92 SER A CA 1
ATOM 722 C C . SER A 1 92 ? -17.459 6.534 15.229 1.00 87.25 92 SER A C 1
ATOM 724 O O . SER A 1 92 ? -18.211 6.603 16.204 1.00 87.25 92 SER A O 1
ATOM 726 N N . THR A 1 93 ? -17.168 5.366 14.648 1.00 85.75 93 THR A N 1
ATOM 727 C CA . THR A 1 93 ? -17.757 4.088 15.069 1.00 85.75 93 THR A CA 1
ATOM 728 C C . THR A 1 93 ? -17.404 3.755 16.515 1.00 85.75 93 THR A C 1
ATOM 730 O O . THR A 1 93 ? -18.280 3.380 17.294 1.00 85.75 93 THR A O 1
ATOM 733 N N . THR A 1 94 ? -16.148 3.961 16.917 1.00 85.50 94 THR A N 1
ATOM 734 C CA . THR A 1 94 ? -15.726 3.770 18.312 1.00 85.50 94 THR A CA 1
ATOM 735 C C . THR A 1 94 ? -16.498 4.701 19.247 1.00 85.50 94 THR A C 1
ATOM 737 O O . THR A 1 94 ? -16.988 4.268 20.289 1.00 85.50 94 THR A O 1
ATOM 740 N N . GLY A 1 95 ? -16.670 5.969 18.865 1.00 83.94 95 GLY A N 1
ATOM 741 C CA . GLY A 1 95 ? -17.470 6.939 19.608 1.00 83.94 95 GLY A CA 1
ATOM 742 C C . GLY A 1 95 ? -18.917 6.481 19.793 1.00 83.94 95 GLY A C 1
ATOM 743 O O . GLY A 1 95 ? -19.467 6.614 20.886 1.00 83.94 95 GLY A O 1
ATOM 744 N N . LEU A 1 96 ? -19.516 5.867 18.770 1.00 82.88 96 LEU A N 1
ATOM 745 C CA . LEU A 1 96 ? -20.844 5.260 18.870 1.00 82.88 96 LEU A CA 1
ATOM 746 C C . LEU A 1 96 ? -20.860 4.058 19.822 1.00 82.88 96 LEU A C 1
ATOM 748 O O . LEU A 1 96 ? -21.752 3.982 20.662 1.00 82.88 96 LEU A O 1
ATOM 752 N N . ILE A 1 97 ? -19.878 3.154 19.753 1.00 78.69 97 ILE A N 1
ATOM 753 C CA . ILE A 1 97 ? -19.779 1.991 20.655 1.00 78.69 97 ILE A CA 1
ATOM 754 C C . ILE A 1 97 ? -19.681 2.442 22.119 1.00 78.69 97 ILE A C 1
ATOM 756 O O . ILE A 1 97 ? -20.361 1.890 22.989 1.00 78.69 97 ILE A O 1
ATOM 760 N N . LEU A 1 98 ? -18.868 3.466 22.388 1.00 79.31 98 LEU A N 1
ATOM 761 C CA . LEU A 1 98 ? -18.668 4.015 23.728 1.00 79.31 98 LEU A CA 1
ATOM 762 C C . LEU A 1 98 ? -19.914 4.747 24.247 1.00 79.31 98 LEU A C 1
ATOM 764 O O . LEU A 1 98 ? -20.323 4.533 25.390 1.00 79.31 98 LEU A O 1
ATOM 768 N N . ASN A 1 99 ? -20.548 5.569 23.407 1.00 73.69 99 ASN A N 1
ATOM 769 C CA . ASN A 1 99 ? -21.702 6.377 23.806 1.00 73.69 99 ASN A CA 1
ATOM 770 C C . ASN A 1 99 ? -23.000 5.565 23.904 1.00 73.69 99 ASN A C 1
ATOM 772 O O . ASN A 1 99 ? -23.787 5.785 24.825 1.00 73.69 99 ASN A O 1
ATOM 776 N N . ALA A 1 100 ? -23.234 4.617 22.992 1.00 64.50 100 ALA A N 1
ATOM 777 C CA . ALA A 1 100 ? -24.488 3.866 22.924 1.00 64.50 100 ALA A CA 1
ATOM 778 C C . ALA A 1 100 ? -24.680 2.900 24.102 1.00 64.50 100 ALA A C 1
ATOM 780 O O . ALA A 1 100 ? -25.817 2.567 24.435 1.00 64.50 100 ALA A O 1
ATOM 781 N N . LYS A 1 101 ? -23.595 2.441 24.743 1.00 61.00 101 LYS A N 1
ATOM 782 C CA . LYS A 1 101 ? -23.676 1.401 25.778 1.00 61.00 101 LYS A CA 1
ATOM 783 C C . LYS A 1 101 ? -23.510 1.856 27.229 1.00 61.00 101 LYS A C 1
ATOM 785 O O . LYS A 1 101 ? -23.768 1.029 28.097 1.00 61.00 101 LYS A O 1
ATOM 790 N N . ARG A 1 102 ? -23.117 3.105 27.546 1.00 61.78 102 ARG A N 1
ATOM 791 C CA . ARG A 1 102 ? -22.773 3.542 28.935 1.00 61.78 102 ARG A CA 1
ATOM 792 C C . ARG A 1 102 ? -21.982 2.477 29.721 1.00 61.78 102 ARG A C 1
ATOM 794 O O . ARG A 1 102 ? -22.123 2.323 30.932 1.00 61.78 102 ARG A O 1
ATOM 801 N N . THR A 1 103 ? -21.183 1.685 29.021 1.00 63.38 103 THR A N 1
ATOM 802 C CA . THR A 1 103 ? -20.477 0.559 29.612 1.00 63.38 103 THR A CA 1
ATOM 803 C C . THR A 1 103 ? -19.188 1.081 30.209 1.00 63.38 103 THR A C 1
ATOM 805 O O . THR A 1 103 ? -18.445 1.787 29.530 1.00 63.38 103 THR A O 1
ATOM 808 N N . MET A 1 104 ? -18.892 0.696 31.451 1.00 69.25 104 MET A N 1
ATOM 809 C CA . MET A 1 104 ? -17.562 0.838 32.049 1.00 69.25 104 MET A CA 1
ATOM 810 C C . MET A 1 104 ? -16.579 -0.117 31.352 1.00 69.25 104 MET A C 1
ATOM 812 O O . MET A 1 104 ? -16.100 -1.084 31.938 1.00 69.25 104 MET A O 1
ATOM 816 N N . LEU A 1 105 ? -16.336 0.101 30.058 1.00 76.81 105 LEU A N 1
ATOM 817 C CA . LEU A 1 105 ? -15.322 -0.619 29.305 1.00 76.81 105 LEU A CA 1
ATOM 818 C C . LEU A 1 105 ? -13.964 -0.049 29.688 1.00 76.81 105 LEU A C 1
ATOM 820 O O . LEU A 1 105 ? -13.721 1.149 29.552 1.00 76.81 105 LEU A O 1
ATOM 824 N N . ALA A 1 106 ? -13.071 -0.924 30.140 1.00 78.50 106 ALA A N 1
ATOM 825 C CA . ALA A 1 106 ? -11.670 -0.569 30.260 1.00 78.50 106 ALA A CA 1
ATOM 826 C C . ALA A 1 106 ? -11.129 -0.172 28.867 1.00 78.50 106 ALA A C 1
ATOM 828 O O . ALA A 1 106 ? -11.486 -0.826 27.878 1.00 78.50 106 ALA A O 1
ATOM 829 N N . PRO A 1 107 ? -10.266 0.857 28.758 1.00 77.94 107 PRO A N 1
ATOM 830 C CA . PRO A 1 107 ? -9.712 1.316 27.478 1.00 77.94 107 PRO A CA 1
ATOM 831 C C . PRO A 1 107 ? -9.080 0.193 26.640 1.00 77.94 107 PRO A C 1
ATOM 833 O O . PRO A 1 107 ? -9.198 0.167 25.418 1.00 77.94 107 PRO A O 1
ATOM 836 N N . GLU A 1 108 ? -8.478 -0.792 27.307 1.00 82.06 108 GLU A N 1
ATOM 837 C CA . GLU A 1 108 ? -7.888 -1.991 26.702 1.00 82.06 108 GLU A CA 1
ATOM 838 C C . GLU A 1 108 ? -8.892 -2.873 25.937 1.00 82.06 108 GLU A C 1
ATOM 840 O O . GLU A 1 108 ? -8.531 -3.520 24.953 1.00 82.06 108 GLU A O 1
ATOM 845 N N . ASN A 1 109 ? -10.161 -2.895 26.354 1.00 84.56 109 ASN A N 1
ATOM 846 C CA . ASN A 1 109 ? -11.202 -3.696 25.712 1.00 84.56 109 ASN A CA 1
ATOM 847 C C . ASN A 1 109 ? -11.767 -2.997 24.476 1.00 84.56 109 ASN A C 1
ATOM 849 O O . ASN A 1 109 ? -12.162 -3.665 23.525 1.00 84.56 109 ASN A O 1
ATOM 853 N N . VAL A 1 110 ? -11.759 -1.663 24.465 1.00 86.00 110 VAL A N 1
ATOM 854 C CA . VAL A 1 110 ? -12.249 -0.855 23.341 1.00 86.00 110 VAL A CA 1
ATOM 855 C C . VAL A 1 110 ? -11.415 -1.125 22.093 1.00 86.00 110 VAL A C 1
ATOM 857 O O . VAL A 1 110 ? -11.972 -1.437 21.045 1.00 86.00 110 VAL A O 1
ATOM 860 N N . GLY A 1 111 ? -10.084 -1.109 22.223 1.00 86.88 111 GLY A N 1
ATOM 861 C CA . GLY A 1 111 ? -9.185 -1.404 21.105 1.00 86.88 111 GLY A CA 1
ATOM 862 C C . GLY A 1 111 ? -9.388 -2.811 20.535 1.00 86.88 111 GLY A C 1
ATOM 863 O O . GLY A 1 111 ? -9.436 -2.984 19.321 1.00 86.88 111 GLY A O 1
ATOM 864 N N . LYS A 1 112 ? -9.588 -3.816 21.397 1.00 88.19 112 LYS A N 1
ATOM 865 C CA . LYS A 1 112 ? -9.854 -5.200 20.962 1.00 88.19 112 LYS A CA 1
ATOM 866 C C . LYS A 1 112 ? -11.168 -5.314 20.195 1.00 88.19 112 LYS A C 1
ATOM 868 O O . LYS A 1 112 ? -11.205 -5.944 19.143 1.00 88.19 112 LYS A O 1
ATOM 873 N N . ILE A 1 113 ? -12.233 -4.699 20.711 1.00 88.12 113 ILE A N 1
ATOM 874 C CA . ILE A 1 113 ? -13.543 -4.691 20.051 1.00 88.12 113 ILE A CA 1
ATOM 875 C C . ILE A 1 113 ? -13.438 -4.005 18.689 1.00 88.12 113 ILE A C 1
ATOM 877 O O . ILE A 1 113 ? -13.968 -4.534 17.718 1.00 88.12 113 ILE A O 1
ATOM 881 N N . GLN A 1 114 ? -12.714 -2.887 18.604 1.00 87.25 114 GLN A N 1
ATOM 882 C CA . GLN A 1 114 ? -12.535 -2.155 17.354 1.00 87.25 114 GLN A CA 1
ATOM 883 C C . GLN A 1 114 ? -11.807 -2.990 16.295 1.00 87.25 114 GLN A C 1
ATOM 885 O O . GLN A 1 114 ? -12.282 -3.107 15.170 1.00 87.25 114 GLN A O 1
ATOM 890 N N . VAL A 1 115 ? -10.706 -3.654 16.667 1.00 89.31 115 VAL A N 1
ATOM 891 C CA . VAL A 1 115 ? -9.976 -4.542 15.748 1.00 89.31 115 VAL A CA 1
ATOM 892 C C . VAL A 1 115 ? -10.870 -5.676 15.245 1.00 89.31 115 VAL A C 1
ATOM 894 O O . VAL A 1 115 ? -10.862 -5.967 14.051 1.00 89.31 115 VAL A O 1
ATOM 897 N N . ILE A 1 116 ? -11.654 -6.303 16.128 1.00 89.44 116 ILE A N 1
ATOM 898 C CA . ILE A 1 116 ? -12.579 -7.380 15.745 1.00 89.44 116 ILE A CA 1
ATOM 899 C C . ILE A 1 116 ? -13.677 -6.853 14.819 1.00 89.44 116 ILE A C 1
ATOM 901 O O . ILE A 1 116 ? -14.002 -7.520 13.844 1.00 89.44 116 ILE A O 1
ATOM 905 N N . HIS A 1 117 ? -14.237 -5.679 15.113 1.00 88.12 117 HIS A N 1
ATOM 906 C CA . HIS A 1 117 ? -15.274 -5.048 14.301 1.00 88.12 117 HIS A CA 1
ATOM 907 C C . HIS A 1 117 ? -14.779 -4.772 12.876 1.00 88.12 117 HIS A C 1
ATOM 909 O O . HIS A 1 117 ? -15.402 -5.218 11.915 1.00 88.12 117 HIS A O 1
ATOM 915 N N . ASP A 1 118 ? -13.633 -4.102 12.738 1.00 88.38 118 ASP A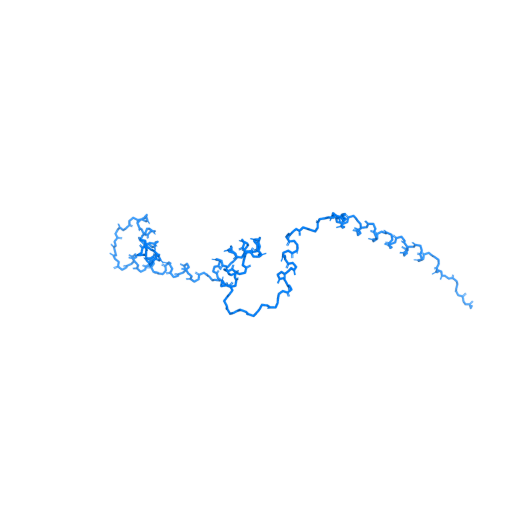 N 1
ATOM 916 C CA . ASP A 1 118 ? -13.124 -3.662 11.432 1.00 88.38 118 ASP A CA 1
ATOM 917 C C . ASP A 1 118 ? -12.559 -4.818 10.591 1.00 88.38 118 ASP A C 1
ATOM 919 O O . ASP A 1 118 ? -12.521 -4.738 9.367 1.00 88.38 118 ASP A O 1
ATOM 923 N N . ASN A 1 119 ? -12.146 -5.916 11.234 1.00 90.56 119 ASN A N 1
ATOM 924 C CA . ASN A 1 119 ? -11.570 -7.092 10.572 1.00 90.56 119 ASN A CA 1
ATOM 925 C C . ASN A 1 119 ? -12.486 -8.324 10.651 1.00 90.56 119 ASN A C 1
ATOM 927 O O . ASN A 1 119 ? -12.026 -9.450 10.450 1.00 90.56 119 ASN A O 1
ATOM 931 N N . TYR A 1 120 ? -13.774 -8.142 10.953 1.00 90.19 120 TYR A N 1
ATOM 932 C CA . TYR A 1 120 ? -14.702 -9.245 11.215 1.00 90.19 120 TYR A CA 1
ATOM 933 C C . TYR A 1 120 ? -14.744 -10.272 10.072 1.00 90.19 120 TYR A C 1
ATOM 935 O O . TYR A 1 120 ? -14.692 -11.479 10.314 1.00 90.19 120 TYR A O 1
ATOM 943 N N . ASP A 1 121 ? -14.753 -9.804 8.822 1.00 91.00 121 ASP A N 1
ATOM 944 C CA . ASP A 1 121 ? -14.773 -10.671 7.639 1.00 91.00 121 ASP A CA 1
ATOM 945 C C . ASP A 1 121 ? -13.497 -11.503 7.469 1.00 91.00 121 ASP A C 1
ATOM 947 O O . ASP A 1 121 ? -13.549 -12.588 6.889 1.00 91.00 121 ASP A O 1
ATOM 951 N N . ILE A 1 122 ? -12.357 -11.016 7.967 1.00 91.00 122 ILE A N 1
ATOM 952 C CA . ILE A 1 122 ? -11.089 -11.754 7.962 1.00 91.00 122 ILE A CA 1
ATOM 953 C C . ILE A 1 122 ? -11.161 -12.863 9.011 1.00 91.00 122 ILE A C 1
ATOM 955 O O . ILE A 1 122 ? -10.888 -14.018 8.698 1.00 91.00 122 ILE A O 1
ATOM 959 N N . PHE A 1 123 ? -11.603 -12.534 10.228 1.00 87.75 123 PHE A N 1
ATOM 960 C CA . PHE A 1 123 ? -11.725 -13.504 11.317 1.00 87.75 123 PHE A CA 1
ATOM 961 C C . PHE A 1 123 ? -12.781 -14.579 11.058 1.00 87.75 123 PHE A C 1
ATOM 963 O O . PHE A 1 123 ? -12.608 -15.706 11.501 1.00 87.75 123 PHE A O 1
ATOM 970 N N . LYS A 1 124 ? -13.857 -14.262 10.332 1.00 88.75 124 LYS A N 1
ATOM 971 C CA . LYS A 1 124 ? -14.901 -15.235 9.977 1.00 88.75 124 LYS A CA 1
ATOM 972 C C . LYS A 1 124 ? -14.432 -16.283 8.958 1.00 88.75 124 LYS A C 1
ATOM 974 O O . LYS A 1 124 ? -15.049 -17.338 8.845 1.00 88.75 124 LYS A O 1
ATOM 979 N N . LYS A 1 125 ? -13.410 -15.962 8.162 1.00 77.81 125 LYS A N 1
ATOM 980 C CA . LYS A 1 125 ? -12.889 -16.828 7.091 1.00 77.81 125 LYS A CA 1
ATOM 981 C C . LYS A 1 125 ? -11.761 -17.757 7.551 1.00 77.81 125 LYS A C 1
ATOM 983 O O . LYS A 1 125 ? -11.335 -18.590 6.754 1.00 77.81 125 LYS A O 1
ATOM 988 N N . ILE A 1 126 ? -11.278 -17.587 8.781 1.00 67.38 126 ILE A N 1
ATOM 989 C CA . ILE A 1 126 ? -10.299 -18.455 9.451 1.00 67.38 126 ILE A CA 1
ATOM 990 C C . ILE A 1 126 ? -11.063 -19.533 10.218 1.00 67.38 126 ILE A C 1
ATOM 992 O O . ILE A 1 126 ? -10.632 -20.703 10.146 1.00 67.38 126 ILE A O 1
#

Radius of gyration: 31.12 Å; Cα contacts (8 Å, |Δi|>4): 24; chains: 1; bounding box: 68×74×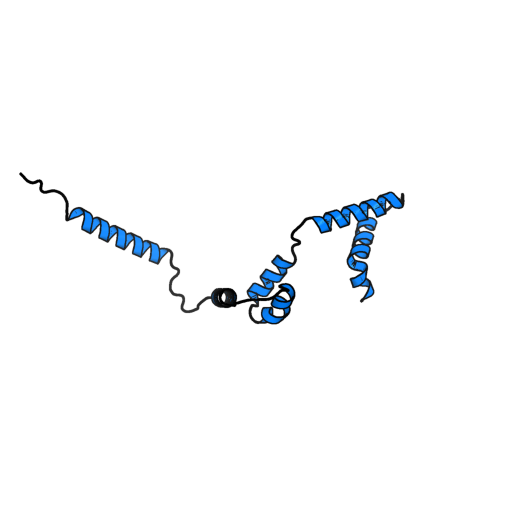70 Å

Organism: Adineta ricciae (NCBI:txid249248)

InterPro domains:
  IPR008906 HAT, C-terminal dimerisation domain [PF05699] (42-119)
  IPR012337 Ribonuclease H-like superfamily [SSF53098] (31-122)
  IPR052035 Zinc finger BED domain-containing [PTHR46481] (17-120)

Foldseek 3Di:
DDDDDDDPVVVVVVVVVVVVVVVVCVVPDDDPPVDDPVLVVLVVVVVPDPDDDPDPVVCCVPCVVSRVPVSVVCVVVVVDDPDCVVVVVLVVVLVCVCVVPVDPDDPVVSVVVSVCVVCVVVVVVD

Secondary structure (DSSP, 8-state):
------SSHHHHHHHHHHHHHHHHHHHHS----SS--HHHHHHHHHHT-----S-HHHHHHHHTTT-HHHHHHHHHHHTS-SSSHHHHHHHHHHHHHHHHH-----HHHHHHHHHHHHTHHHHTT-